Protein AF-A0ABD3VU20-F1 (afdb_monomer_lite)

Secondary structure (DSSP, 8-state):
----------------------------GGGS-----THHHHHH-EEEETTEEEETTT--SS-IIIIIHHHHTT--HHHHHHHHHHHHHHHHHHHHHHHHHHHHHHHHHHHHHHHHHHHHHH---TT-HHHHHHHHHHHHHHHHGGG----

Organism: Sinanodonta woodiana (NCBI:txid1069815)

Foldseek 3Di:
DDDDDDDDDDDDDDDDDDDDDDPPPPPPPVPDPPDDDPCCCQVQVWDDDPNDIARLPPRDPDCSVPPPCVPLVPQDDPSSVVVSVVSVVVVVVVVVVVVVVVLQVVLVVQLVVVLVVLCVVVVDDPVDVVNVVSSVVSNCVSNPCVPPPDD

Sequence (151 aa):
MCGSDSLSLSLDLVGSHCSRGKWQEERKIDSECRNFQEKWTNSYFFVQRDEKLLCLICKEKRHYETKHKIKYDGYVGLCREQKIGKLHEEVGGLTKLFNKRRKDHEAAVRASFQVAHILSKEAKPFSEGECVKKCILAVVEELCLEKKECN

Radius of gyration: 36.94 Å; chains: 1; bounding box: 68×90×104 Å

Structure (mmCIF, N/CA/C/O backbone):
data_AF-A0ABD3VU20-F1
#
_entry.id   AF-A0ABD3VU20-F1
#
loop_
_atom_site.group_PDB
_atom_site.id
_atom_site.type_symbol
_atom_site.label_atom_id
_atom_site.label_alt_id
_atom_site.label_comp_id
_atom_site.label_asym_id
_atom_site.label_entity_id
_atom_site.label_seq_id
_atom_site.pdbx_PDB_ins_code
_atom_site.Cartn_x
_atom_site.Cartn_y
_atom_site.Cartn_z
_atom_site.occupancy
_atom_site.B_iso_or_equiv
_atom_site.auth_seq_id
_atom_site.auth_comp_id
_atom_site.auth_asym_id
_atom_site.auth_atom_id
_atom_site.pdbx_PDB_model_num
ATOM 1 N N . MET A 1 1 ? 45.621 66.210 -64.864 1.00 33.34 1 MET A N 1
ATOM 2 C CA . MET A 1 1 ? 44.369 66.931 -65.182 1.00 33.34 1 MET A CA 1
ATOM 3 C C . MET A 1 1 ? 43.460 66.744 -63.971 1.00 33.34 1 MET A C 1
ATOM 5 O O . MET A 1 1 ? 43.285 65.602 -63.576 1.00 33.34 1 MET A O 1
ATOM 9 N N . CYS A 1 2 ? 43.308 67.788 -63.143 1.00 28.66 2 CYS A N 1
ATOM 10 C CA . CYS A 1 2 ? 42.027 68.477 -62.859 1.00 28.66 2 CYS A CA 1
ATOM 11 C C . CYS A 1 2 ? 40.874 67.487 -62.595 1.00 28.66 2 CYS A C 1
ATOM 13 O O . CYS A 1 2 ? 40.560 66.703 -63.476 1.00 28.66 2 CYS A O 1
ATOM 15 N N . GLY A 1 3 ? 40.227 67.421 -61.434 1.00 26.23 3 GLY A N 1
ATOM 16 C CA . GLY A 1 3 ? 39.855 68.495 -60.515 1.00 26.23 3 GLY A CA 1
ATOM 17 C C . GLY A 1 3 ? 38.324 68.640 -60.514 1.00 26.23 3 GLY A C 1
ATOM 18 O O . GLY A 1 3 ? 37.748 68.798 -61.583 1.00 26.23 3 GLY A O 1
ATOM 19 N N . SER A 1 4 ? 37.739 68.606 -59.308 1.00 32.47 4 SER A N 1
ATOM 20 C CA . SER A 1 4 ? 36.455 69.193 -58.860 1.00 32.47 4 SER A CA 1
ATOM 21 C C . SER A 1 4 ? 35.103 68.747 -59.454 1.00 32.47 4 SER A C 1
ATOM 23 O O . SER A 1 4 ? 34.785 69.020 -60.605 1.00 32.47 4 SER A O 1
ATOM 25 N N . ASP A 1 5 ? 34.294 68.167 -58.558 1.00 38.72 5 ASP A N 1
ATOM 26 C CA . ASP A 1 5 ? 32.908 68.503 -58.179 1.00 38.72 5 ASP A CA 1
ATOM 27 C C . ASP A 1 5 ? 31.845 68.855 -59.237 1.00 38.72 5 ASP A C 1
ATOM 29 O O . ASP A 1 5 ? 31.886 69.899 -59.885 1.00 38.72 5 ASP A O 1
ATOM 33 N N . SER A 1 6 ? 30.742 68.090 -59.223 1.00 36.62 6 SER A N 1
ATOM 34 C CA . SER A 1 6 ? 29.401 68.671 -59.377 1.00 36.62 6 SER A CA 1
ATOM 35 C C . SER A 1 6 ? 28.290 67.810 -58.757 1.00 36.62 6 SER A C 1
ATOM 37 O O . SER A 1 6 ? 27.998 66.703 -59.195 1.00 36.62 6 SER A O 1
ATOM 39 N N . LEU A 1 7 ? 27.726 68.3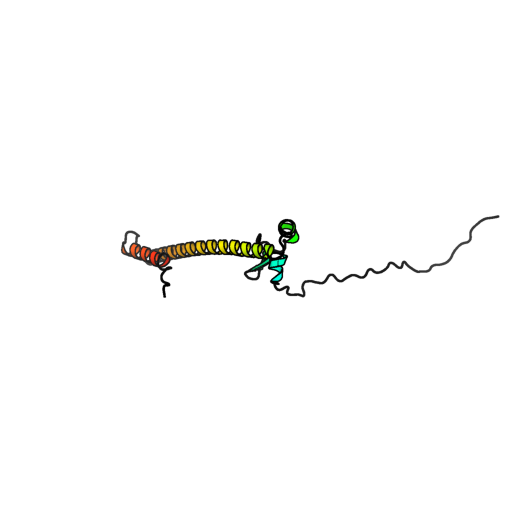61 -57.684 1.00 31.48 7 LEU A N 1
ATOM 40 C CA . LEU A 1 7 ? 26.337 68.352 -57.213 1.00 31.48 7 LEU A CA 1
ATOM 41 C C . LEU A 1 7 ? 25.272 67.444 -57.887 1.00 31.48 7 LEU A C 1
ATOM 43 O O . LEU A 1 7 ? 24.823 67.697 -58.999 1.00 31.48 7 LEU A O 1
ATOM 47 N N . SER A 1 8 ? 24.655 66.634 -57.014 1.00 33.88 8 SER A N 1
ATOM 48 C CA . SER A 1 8 ? 23.207 66.621 -56.698 1.00 33.88 8 SER A CA 1
ATOM 49 C C . SER A 1 8 ? 22.210 65.770 -57.512 1.00 33.88 8 SER A C 1
ATOM 51 O O . SER A 1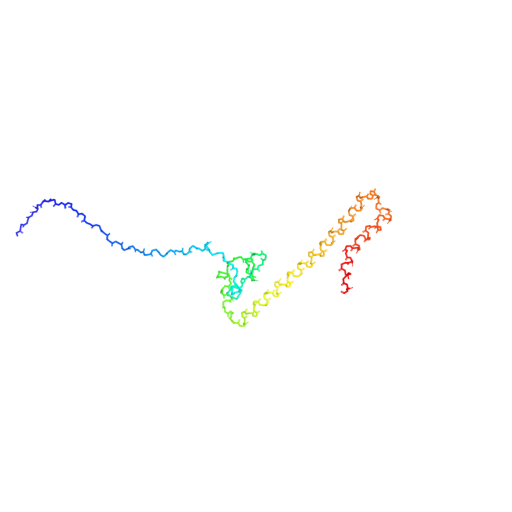 8 ? 22.303 65.664 -58.728 1.00 33.88 8 SER A O 1
ATOM 53 N N . LEU A 1 9 ? 21.192 65.296 -56.760 1.00 28.80 9 LEU A N 1
ATOM 54 C CA . LEU A 1 9 ? 19.927 64.630 -57.144 1.00 28.80 9 LEU A CA 1
ATOM 55 C C . LEU A 1 9 ? 20.079 63.161 -57.617 1.00 28.80 9 LEU A C 1
ATOM 57 O O . LEU A 1 9 ? 20.859 62.876 -58.508 1.00 28.80 9 LEU A O 1
ATOM 61 N N . SER A 1 10 ? 19.407 62.132 -57.086 1.00 33.91 10 SER A N 1
ATOM 62 C CA . SER A 1 10 ? 18.147 62.032 -56.341 1.00 33.91 10 SER A CA 1
ATOM 63 C C . SER A 1 10 ? 18.048 60.686 -55.603 1.00 33.91 10 SER A C 1
ATOM 65 O O . SER A 1 10 ? 18.727 59.719 -55.941 1.00 33.91 10 SER A O 1
ATOM 67 N N . LEU A 1 11 ? 17.153 60.665 -54.615 1.00 33.62 11 LEU A N 1
ATOM 68 C CA . LEU A 1 11 ? 16.440 59.520 -54.039 1.00 33.62 11 LEU A CA 1
ATOM 69 C C . LEU A 1 11 ? 16.137 58.406 -55.069 1.00 33.62 11 LEU A C 1
ATOM 71 O O . LEU A 1 11 ? 15.648 58.716 -56.149 1.00 33.62 11 LEU A O 1
ATOM 75 N N . ASP A 1 12 ? 16.377 57.133 -54.731 1.00 35.97 12 ASP A N 1
ATOM 76 C CA . ASP A 1 12 ? 15.286 56.179 -54.463 1.00 35.97 12 ASP A CA 1
ATOM 77 C C . ASP A 1 12 ? 15.766 54.744 -54.163 1.00 35.97 12 ASP A C 1
ATOM 79 O O . ASP A 1 12 ? 16.756 54.254 -54.699 1.00 35.97 12 ASP A O 1
ATOM 83 N N . LEU A 1 13 ? 15.017 54.137 -53.232 1.00 38.91 13 LEU A N 1
ATOM 84 C CA . LEU A 1 13 ? 14.754 52.724 -52.918 1.00 38.91 13 LEU A CA 1
ATOM 85 C C . LEU A 1 13 ? 15.580 51.662 -53.687 1.00 38.91 13 LEU A C 1
ATOM 87 O O . LEU A 1 13 ? 15.640 51.654 -54.906 1.00 38.91 13 LEU A O 1
ATOM 91 N N . VAL A 1 14 ? 16.131 50.629 -53.043 1.00 42.16 14 VAL A N 1
ATOM 92 C CA . VAL A 1 14 ? 15.363 49.456 -52.585 1.00 42.16 14 VAL A CA 1
ATOM 93 C C . VAL A 1 14 ? 16.184 48.666 -51.558 1.00 42.16 14 VAL A C 1
ATOM 95 O O . VAL A 1 14 ? 17.375 48.408 -51.730 1.00 42.16 14 VAL A O 1
ATOM 98 N N . GLY A 1 15 ? 15.508 48.290 -50.471 1.00 38.94 15 GLY A N 1
ATOM 99 C CA . GLY A 1 15 ? 16.066 47.618 -49.308 1.00 38.94 15 GLY A CA 1
ATOM 100 C C . GLY A 1 15 ? 16.425 46.139 -49.485 1.00 38.94 15 GLY A C 1
ATOM 101 O O . GLY A 1 15 ? 15.761 45.370 -50.173 1.00 38.94 15 GLY A O 1
ATOM 102 N N . SER A 1 16 ? 17.488 45.790 -48.761 1.00 40.59 16 SER A N 1
ATOM 103 C CA . SER A 1 16 ? 17.806 44.540 -48.062 1.00 40.59 16 SER A CA 1
ATOM 104 C C . SER A 1 16 ? 16.806 43.378 -48.195 1.00 40.59 16 SER A C 1
ATOM 106 O O . SER A 1 16 ? 15.732 43.377 -47.591 1.00 40.59 16 SER A O 1
ATOM 108 N N . HIS A 1 17 ? 17.215 42.327 -48.909 1.00 36.25 17 HIS A N 1
ATOM 109 C CA . HIS A 1 17 ? 16.545 41.030 -48.904 1.00 36.25 17 HIS A CA 1
ATOM 110 C C . HIS A 1 17 ? 17.255 40.112 -47.895 1.00 36.25 17 HIS A C 1
ATOM 112 O O . HIS A 1 17 ? 18.265 39.489 -48.212 1.00 36.25 17 HIS A O 1
ATOM 118 N N . CYS A 1 18 ? 16.748 40.043 -46.660 1.00 33.62 18 CYS A N 1
ATOM 119 C CA . CYS A 1 18 ? 17.166 39.033 -45.685 1.00 33.62 18 CYS A CA 1
ATOM 120 C C . CYS A 1 18 ? 16.123 37.905 -45.656 1.00 33.62 18 CYS A C 1
ATOM 122 O O . CYS A 1 18 ? 14.940 38.133 -45.395 1.00 33.62 18 CYS A O 1
ATOM 124 N N . SER A 1 19 ? 16.565 36.693 -45.987 1.00 45.16 19 SER A N 1
ATOM 125 C CA . SER A 1 19 ? 15.750 35.489 -46.147 1.00 45.16 19 SER A CA 1
ATOM 126 C C . SER A 1 19 ? 14.939 35.161 -44.889 1.00 45.16 19 SER A C 1
ATOM 128 O O . SER A 1 19 ? 15.494 34.912 -43.820 1.00 45.16 19 SER A O 1
ATOM 130 N N . ARG A 1 20 ? 13.607 35.114 -45.026 1.00 40.09 20 ARG A N 1
ATOM 131 C CA . ARG A 1 20 ? 12.682 34.654 -43.979 1.00 40.09 20 ARG A CA 1
ATOM 132 C C . ARG A 1 20 ? 12.918 33.167 -43.699 1.00 40.09 20 ARG A C 1
ATOM 134 O O . ARG A 1 20 ? 12.504 32.311 -44.479 1.00 40.09 20 ARG A O 1
ATOM 141 N N . GLY A 1 21 ? 13.576 32.873 -42.579 1.00 46.59 21 GLY A N 1
ATOM 142 C CA . GLY A 1 21 ? 13.645 31.531 -42.010 1.00 46.59 21 GLY A CA 1
ATOM 143 C C . GLY A 1 21 ? 12.240 30.966 -41.792 1.00 46.59 21 GLY A C 1
ATOM 144 O O . GLY A 1 21 ? 11.346 31.645 -41.288 1.00 46.59 21 GLY A O 1
ATOM 145 N N . LYS A 1 22 ? 12.041 29.722 -42.226 1.00 49.47 22 LYS A N 1
ATOM 146 C CA . LYS A 1 22 ? 10.801 28.965 -42.059 1.00 49.47 22 LYS A CA 1
ATOM 147 C C . LYS A 1 22 ? 10.646 28.643 -40.570 1.00 49.47 22 LYS A C 1
ATOM 149 O O . LYS A 1 22 ? 11.370 27.796 -40.053 1.00 49.47 22 LYS A O 1
ATOM 154 N N . TRP A 1 23 ? 9.736 29.330 -39.885 1.00 34.62 23 TRP A N 1
ATOM 155 C CA . TRP A 1 23 ? 9.329 28.976 -38.527 1.00 34.62 23 TRP A CA 1
ATOM 156 C C . TRP A 1 23 ? 8.672 27.593 -38.583 1.00 34.62 23 TRP A C 1
ATOM 158 O O . TRP A 1 23 ? 7.573 27.442 -39.112 1.00 34.62 23 TRP A O 1
ATOM 168 N N . GLN A 1 24 ? 9.386 26.565 -38.126 1.00 49.59 24 GLN A N 1
ATOM 169 C CA . GLN A 1 24 ? 8.774 25.276 -37.824 1.00 49.59 24 GLN A CA 1
ATOM 170 C C . GLN A 1 24 ? 7.924 25.511 -36.582 1.00 49.59 24 GLN A C 1
ATOM 172 O O . GLN A 1 24 ? 8.458 25.805 -35.515 1.00 49.59 24 GLN A O 1
ATOM 177 N N . GLU A 1 25 ? 6.609 25.466 -36.754 1.00 51.03 25 GLU A N 1
ATOM 178 C CA . GLU A 1 25 ? 5.651 25.546 -35.663 1.00 51.03 25 GLU A CA 1
ATOM 179 C C . GLU A 1 25 ? 5.996 24.449 -34.649 1.00 51.03 25 GLU A C 1
ATOM 181 O O . GLU A 1 25 ? 5.888 23.252 -34.937 1.00 51.03 25 GLU A O 1
ATOM 186 N N . GLU A 1 26 ? 6.498 24.849 -33.479 1.00 56.03 26 GLU A N 1
ATOM 187 C CA . GLU A 1 26 ? 6.674 23.925 -32.370 1.00 56.03 26 GLU A CA 1
ATOM 188 C C . GLU A 1 26 ? 5.308 23.304 -32.094 1.00 56.03 26 GLU A C 1
ATOM 190 O O . GLU A 1 26 ? 4.347 24.000 -31.761 1.00 56.03 26 GLU A O 1
ATOM 195 N N . ARG A 1 27 ? 5.205 21.989 -32.313 1.00 55.91 27 ARG A N 1
ATOM 196 C CA . ARG A 1 27 ? 3.946 21.261 -32.161 1.00 55.91 27 ARG A CA 1
ATOM 197 C C . ARG A 1 27 ? 3.392 21.533 -30.765 1.00 55.91 27 ARG A C 1
ATOM 199 O O . ARG A 1 27 ? 3.970 21.069 -29.782 1.00 55.91 27 ARG A O 1
ATOM 206 N N . LYS A 1 28 ? 2.269 22.250 -30.677 1.00 48.28 28 LYS A N 1
ATOM 207 C CA . LYS A 1 28 ? 1.519 22.403 -29.427 1.00 48.28 28 LYS A CA 1
ATOM 208 C C . LYS A 1 28 ? 1.068 21.023 -28.969 1.00 48.28 28 LYS A C 1
ATOM 210 O O . LYS A 1 28 ? 0.294 20.347 -29.637 1.00 48.28 28 LYS A O 1
ATOM 215 N N . ILE A 1 29 ? 1.619 20.600 -27.838 1.00 54.75 29 ILE A N 1
ATOM 216 C CA . ILE A 1 29 ? 1.443 19.273 -27.240 1.00 54.75 29 ILE A CA 1
ATOM 217 C C . ILE A 1 29 ? 0.046 19.112 -26.612 1.00 54.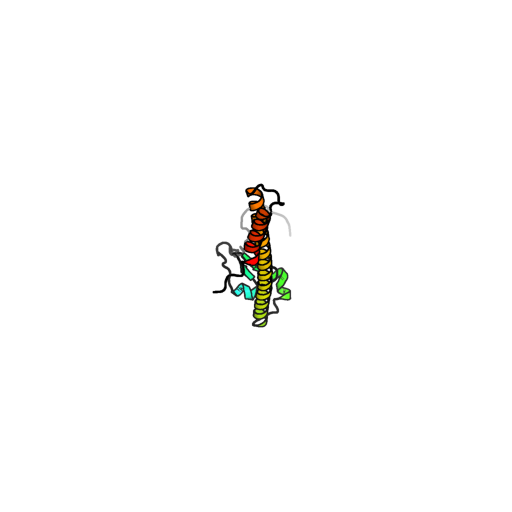75 29 ILE A C 1
ATOM 219 O O . ILE A 1 29 ? -0.384 17.995 -26.331 1.00 54.75 29 ILE A O 1
ATOM 223 N N . ASP A 1 30 ? -0.664 20.218 -26.414 1.00 52.28 30 ASP A N 1
ATOM 224 C CA . ASP A 1 30 ? -1.858 20.297 -25.572 1.00 52.28 30 ASP A CA 1
ATOM 225 C C . ASP A 1 30 ? -3.120 19.700 -26.223 1.00 52.28 30 ASP A C 1
ATOM 227 O O . ASP A 1 30 ? -4.120 19.501 -25.538 1.00 52.28 30 ASP A O 1
ATOM 231 N N . SER A 1 31 ? -3.086 19.392 -27.529 1.00 46.84 31 SER A N 1
ATOM 232 C CA . SER A 1 31 ? -4.216 18.811 -28.275 1.00 46.84 31 SER A CA 1
ATOM 233 C C . SER A 1 31 ? -4.275 17.281 -28.240 1.00 46.84 31 SER A C 1
ATOM 235 O O . SER A 1 31 ? -5.293 16.694 -28.603 1.00 46.84 31 SER A O 1
ATOM 237 N N . GLU A 1 32 ? -3.217 16.617 -27.774 1.00 47.66 32 GLU A N 1
ATOM 238 C CA . GLU A 1 32 ? -3.214 15.177 -27.551 1.00 47.66 32 GLU A CA 1
ATOM 239 C C . GLU A 1 32 ? -3.429 14.938 -26.057 1.00 47.66 32 GLU A C 1
ATOM 241 O O . GLU A 1 32 ? -2.526 15.153 -25.247 1.00 47.66 32 GLU A O 1
ATOM 246 N N . CYS A 1 33 ? -4.609 14.460 -25.657 1.00 53.72 33 CYS A N 1
ATOM 247 C CA . CYS A 1 33 ? -4.772 13.806 -24.362 1.00 53.72 33 CYS A CA 1
ATOM 248 C C . CYS A 1 33 ? -3.802 12.617 -24.319 1.00 53.72 33 CYS A C 1
ATOM 250 O O . CYS A 1 33 ? -4.126 11.522 -24.779 1.00 53.72 33 CYS A O 1
ATOM 252 N N . ARG A 1 34 ? -2.569 12.847 -23.850 1.00 64.88 34 ARG A N 1
ATOM 253 C CA . ARG A 1 34 ? -1.496 11.850 -23.827 1.00 64.88 34 ARG A CA 1
ATOM 254 C C . ARG A 1 34 ? -1.812 10.805 -22.772 1.00 64.88 34 ARG A C 1
ATOM 256 O O . ARG A 1 34 ? -1.295 10.847 -21.656 1.00 64.88 34 ARG A O 1
ATOM 263 N N . ASN A 1 35 ? -2.678 9.877 -23.153 1.00 77.94 35 ASN A N 1
ATOM 264 C CA . ASN A 1 35 ? -2.944 8.663 -22.414 1.00 77.94 35 ASN A CA 1
ATOM 265 C C . ASN A 1 35 ? -1.628 7.915 -22.213 1.00 77.94 35 ASN A C 1
ATOM 267 O O . ASN A 1 35 ? -0.732 7.942 -23.066 1.00 77.94 35 ASN A O 1
ATOM 271 N N . PHE A 1 36 ? -1.509 7.283 -21.051 1.00 82.25 36 PHE A N 1
ATOM 272 C CA . PHE A 1 36 ? -0.370 6.441 -20.742 1.00 82.25 36 PHE A CA 1
ATOM 273 C C . PHE A 1 36 ? -0.168 5.400 -21.843 1.00 82.25 36 PHE A C 1
ATOM 275 O O . PHE A 1 36 ? -1.122 4.766 -22.287 1.00 82.25 36 PHE A O 1
ATOM 282 N N . GLN A 1 37 ? 1.079 5.216 -22.268 1.00 85.12 37 GLN A N 1
ATOM 283 C CA . GLN A 1 37 ? 1.437 4.132 -23.173 1.00 85.12 37 GLN A CA 1
ATOM 284 C C . GLN A 1 37 ? 2.261 3.116 -22.400 1.00 85.12 37 GLN A C 1
ATOM 286 O O . GLN A 1 37 ? 3.295 3.464 -21.836 1.00 85.12 37 GLN A O 1
ATOM 291 N N . GLU A 1 38 ? 1.846 1.853 -22.429 1.00 86.38 38 GLU A N 1
ATOM 292 C CA . GLU A 1 38 ? 2.515 0.764 -21.710 1.00 86.38 38 GLU A CA 1
ATOM 293 C C . GLU A 1 38 ? 4.003 0.638 -22.075 1.00 86.38 38 GLU A C 1
ATOM 295 O O . GLU A 1 38 ? 4.848 0.367 -21.221 1.00 86.38 38 GLU A O 1
ATOM 300 N N . LYS A 1 39 ? 4.358 0.964 -23.325 1.00 89.69 39 LYS A N 1
ATOM 301 C CA . LYS A 1 39 ? 5.751 1.008 -23.790 1.00 89.69 39 LYS A CA 1
ATOM 302 C C . LYS A 1 39 ? 6.641 1.952 -22.971 1.00 89.69 39 LYS A C 1
ATOM 304 O O . LYS A 1 39 ? 7.848 1.740 -22.899 1.00 89.69 39 LYS A O 1
ATOM 309 N N . TRP A 1 40 ? 6.073 2.973 -22.324 1.00 91.75 40 TRP A N 1
ATOM 310 C CA . TRP A 1 40 ? 6.815 3.887 -21.452 1.00 91.75 40 TRP A CA 1
ATOM 311 C C . TRP A 1 40 ? 7.297 3.219 -20.167 1.00 91.75 40 TRP A C 1
ATOM 313 O O . TRP A 1 40 ? 8.314 3.653 -19.622 1.00 91.75 40 TRP A O 1
ATOM 323 N N . THR A 1 41 ? 6.636 2.155 -19.704 1.00 92.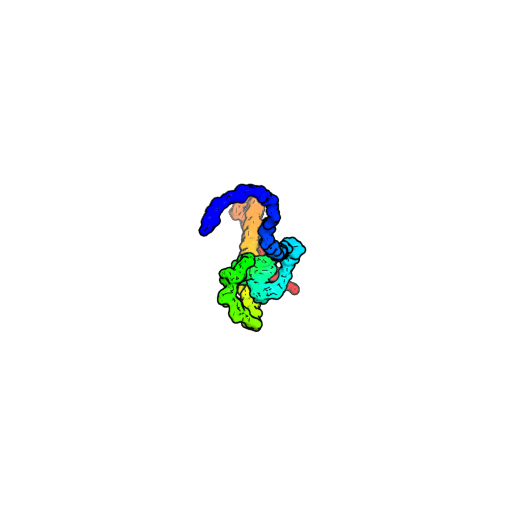75 41 THR A N 1
ATOM 324 C CA . THR A 1 41 ? 7.158 1.329 -18.610 1.00 92.75 41 THR A CA 1
ATOM 325 C C . THR A 1 41 ? 8.511 0.764 -19.002 1.00 92.75 41 THR A C 1
ATOM 327 O O . THR A 1 41 ? 9.472 0.884 -18.247 1.00 92.75 41 THR A O 1
ATOM 330 N N . ASN A 1 42 ? 8.612 0.221 -20.218 1.00 92.69 42 ASN A N 1
ATOM 331 C CA . ASN A 1 42 ? 9.869 -0.298 -20.725 1.00 92.69 42 ASN A CA 1
ATOM 332 C C . ASN A 1 42 ? 10.854 0.850 -20.982 1.00 92.69 42 ASN A C 1
ATOM 334 O O . ASN A 1 42 ? 11.897 0.906 -20.346 1.00 92.69 42 ASN A O 1
ATOM 338 N N . SER A 1 43 ? 10.523 1.850 -21.797 1.00 89.88 43 SER A N 1
ATOM 339 C CA . SER A 1 43 ? 11.486 2.897 -22.178 1.00 89.88 43 SER A CA 1
ATOM 340 C C . SER A 1 43 ? 11.961 3.786 -21.021 1.00 89.88 43 SER A C 1
ATOM 342 O O . SER A 1 43 ? 13.125 4.174 -20.999 1.00 89.88 43 SER A O 1
ATOM 344 N N . TYR A 1 44 ? 11.110 4.071 -20.036 1.00 92.88 44 TYR A N 1
ATOM 345 C CA . TYR A 1 44 ? 11.356 5.136 -19.056 1.00 92.88 44 TYR A CA 1
ATOM 346 C C . TYR A 1 44 ? 11.042 4.747 -17.607 1.00 92.88 44 TYR A C 1
ATOM 348 O O . TYR A 1 44 ? 11.126 5.597 -16.721 1.00 92.88 44 TYR A O 1
ATOM 356 N N . PHE A 1 45 ? 10.668 3.489 -17.347 1.00 93.56 45 PHE A N 1
ATOM 357 C CA . PHE A 1 45 ? 10.225 3.029 -16.027 1.00 93.56 45 PHE A CA 1
ATOM 358 C C . PHE A 1 45 ? 9.038 3.841 -15.477 1.00 93.56 45 PHE A C 1
ATOM 360 O O . PHE A 1 45 ? 8.926 4.026 -14.268 1.00 93.56 45 PHE A O 1
ATOM 367 N N . PHE A 1 46 ? 8.148 4.349 -16.337 1.00 92.44 46 PHE A N 1
ATOM 368 C CA . PHE A 1 46 ? 6.926 5.036 -15.902 1.00 92.44 46 PHE A CA 1
ATOM 369 C C . PHE A 1 46 ? 5.746 4.079 -15.819 1.00 92.44 46 PHE A C 1
ATOM 371 O O . PHE A 1 46 ? 5.538 3.278 -16.718 1.00 92.44 46 PHE A O 1
ATOM 378 N N . VAL A 1 47 ? 4.935 4.228 -14.775 1.00 91.31 47 VAL A N 1
ATOM 379 C CA . VAL A 1 47 ? 3.693 3.472 -14.583 1.00 91.31 47 VAL A CA 1
ATOM 380 C C . VAL A 1 47 ? 2.547 4.414 -14.237 1.00 91.31 47 VAL A C 1
ATOM 382 O O . VAL A 1 47 ? 2.761 5.463 -13.621 1.00 91.31 47 VAL A O 1
ATOM 385 N N . GLN A 1 48 ? 1.326 4.038 -14.606 1.00 89.75 48 GLN A N 1
ATOM 386 C CA . GLN A 1 48 ? 0.116 4.736 -14.180 1.00 89.75 48 GLN A CA 1
ATOM 387 C C . GLN A 1 48 ? -0.445 4.084 -12.906 1.00 89.75 48 GLN A C 1
ATOM 389 O O . GLN A 1 48 ? -0.672 2.877 -12.871 1.00 89.75 48 GLN A O 1
ATOM 394 N N . ARG A 1 49 ? -0.668 4.876 -11.854 1.00 83.12 49 ARG A N 1
ATOM 395 C CA . ARG A 1 49 ? -1.413 4.488 -10.644 1.00 83.12 49 ARG A CA 1
ATOM 396 C C . ARG A 1 49 ? -2.344 5.608 -10.226 1.00 83.12 49 ARG A C 1
ATOM 398 O O . ARG A 1 49 ? -1.893 6.748 -10.167 1.00 83.12 49 ARG A O 1
ATOM 405 N N . ASP A 1 50 ? -3.592 5.282 -9.898 1.00 81.56 50 ASP A N 1
ATOM 406 C CA . ASP A 1 50 ? -4.600 6.249 -9.436 1.00 81.56 50 ASP A CA 1
ATOM 407 C C . ASP A 1 50 ? -4.624 7.504 -10.327 1.00 81.56 50 ASP A C 1
ATOM 409 O O . ASP A 1 50 ? -4.471 8.631 -9.858 1.00 81.56 50 ASP A O 1
ATOM 413 N N . GLU A 1 51 ? -4.665 7.274 -11.646 1.00 82.62 51 GLU A N 1
ATOM 414 C CA . GLU A 1 51 ? -4.653 8.303 -12.701 1.00 82.62 51 GLU A CA 1
ATOM 415 C C . GLU A 1 51 ? -3.370 9.158 -12.785 1.00 82.62 51 GLU A C 1
ATOM 417 O O . GLU A 1 51 ? -3.251 10.049 -13.626 1.00 82.62 51 GLU A O 1
ATOM 422 N N . LYS A 1 52 ? -2.349 8.862 -11.974 1.00 84.88 52 LYS A N 1
ATOM 423 C CA . LYS A 1 52 ? -1.061 9.564 -11.950 1.00 84.88 52 LYS A CA 1
ATOM 424 C C . LYS A 1 52 ? 0.032 8.738 -12.617 1.00 84.88 52 LYS A C 1
ATOM 426 O O . LYS A 1 52 ? 0.209 7.558 -12.336 1.00 84.88 52 LYS A O 1
ATOM 431 N N . LEU A 1 53 ? 0.829 9.401 -13.452 1.00 87.06 53 LEU A N 1
ATOM 432 C CA . LEU A 1 53 ? 2.063 8.844 -14.007 1.00 87.06 53 LEU A CA 1
ATOM 433 C C . LEU A 1 53 ? 3.217 9.043 -13.032 1.00 87.06 53 LEU A C 1
ATOM 435 O O . LEU A 1 53 ? 3.566 10.184 -12.718 1.00 87.06 53 LEU A O 1
ATOM 439 N N . LEU A 1 54 ? 3.811 7.946 -12.572 1.00 90.38 54 LEU A N 1
ATOM 440 C CA . LEU A 1 54 ? 4.887 7.939 -11.586 1.00 90.38 54 LEU A CA 1
ATOM 441 C C . LEU A 1 54 ? 6.065 7.108 -12.086 1.00 90.38 54 LEU A C 1
ATOM 443 O O . LEU A 1 54 ? 5.888 6.073 -12.725 1.00 90.38 54 LEU A O 1
ATOM 447 N N . CYS A 1 55 ? 7.275 7.557 -11.772 1.00 92.69 55 CYS A N 1
ATOM 448 C CA . CYS A 1 55 ? 8.472 6.756 -11.978 1.00 92.69 55 CYS A CA 1
ATOM 449 C C . CYS A 1 55 ? 8.478 5.567 -11.014 1.00 92.69 55 CYS A C 1
ATOM 451 O O . CYS A 1 55 ? 8.312 5.732 -9.805 1.00 92.69 55 CYS A O 1
ATOM 453 N N . LEU A 1 56 ? 8.726 4.374 -11.535 1.00 91.94 56 LEU A N 1
ATOM 454 C CA . LEU A 1 56 ? 8.798 3.141 -10.765 1.00 91.94 56 LEU A CA 1
ATOM 455 C C . LEU A 1 56 ? 10.022 3.111 -9.828 1.00 91.94 56 LEU A C 1
ATOM 457 O O . LEU A 1 56 ? 10.000 2.408 -8.824 1.00 91.94 56 LEU A O 1
ATOM 461 N N . ILE A 1 57 ? 11.061 3.905 -10.119 1.00 92.75 57 ILE A N 1
ATOM 462 C CA . ILE A 1 57 ? 12.316 3.955 -9.351 1.00 92.75 57 ILE A CA 1
ATOM 463 C C . ILE A 1 57 ? 12.198 4.884 -8.131 1.00 92.75 57 ILE A C 1
ATOM 465 O O . ILE A 1 57 ? 12.551 4.480 -7.026 1.00 92.75 57 ILE A O 1
ATOM 469 N N . CYS A 1 58 ? 11.710 6.119 -8.302 1.00 90.56 58 CYS A N 1
ATOM 470 C CA . CYS A 1 58 ? 11.683 7.121 -7.220 1.00 90.56 58 CYS A CA 1
ATOM 471 C C . CYS A 1 58 ? 10.323 7.802 -6.986 1.00 90.56 58 CYS A C 1
ATOM 473 O O . CYS A 1 58 ? 10.221 8.671 -6.126 1.00 90.56 58 CYS A O 1
ATOM 475 N N . LYS A 1 59 ? 9.269 7.416 -7.716 1.00 87.94 59 LYS A N 1
ATOM 476 C CA . LYS A 1 59 ? 7.893 7.936 -7.574 1.00 87.94 59 LYS A CA 1
ATOM 477 C C . LYS A 1 59 ? 7.707 9.427 -7.892 1.00 87.94 59 LYS A C 1
ATOM 479 O O . LYS A 1 59 ? 6.641 9.972 -7.627 1.00 87.94 59 LYS A O 1
ATOM 484 N N . GLU A 1 60 ? 8.685 10.089 -8.501 1.00 88.50 60 GLU A N 1
ATOM 485 C CA . GLU A 1 60 ? 8.524 11.455 -9.015 1.00 88.50 60 GLU A CA 1
ATOM 486 C C . GLU A 1 60 ? 7.954 11.448 -10.453 1.00 88.50 60 GLU A C 1
ATOM 488 O O . GLU A 1 60 ? 7.922 10.418 -11.137 1.00 88.50 60 GLU A O 1
ATOM 493 N N . LYS A 1 61 ? 7.508 12.609 -10.946 1.00 86.81 61 LYS A N 1
ATOM 494 C CA . LYS A 1 61 ? 7.026 12.777 -12.330 1.00 86.81 61 LYS A CA 1
ATOM 495 C C . LYS A 1 61 ? 8.182 13.165 -13.264 1.00 86.81 61 LYS A C 1
ATOM 497 O O . LYS A 1 61 ? 9.083 13.876 -12.836 1.00 86.81 61 LYS A O 1
ATOM 502 N N . ARG A 1 62 ? 8.140 12.712 -14.526 1.00 79.75 62 ARG A N 1
ATOM 503 C CA . ARG A 1 62 ? 8.926 13.206 -15.687 1.00 79.75 62 ARG A CA 1
ATOM 504 C C . ARG A 1 62 ? 10.396 13.607 -15.406 1.00 79.75 62 ARG A C 1
ATOM 506 O O . ARG A 1 62 ? 10.756 14.763 -15.589 1.00 79.75 62 ARG A O 1
ATOM 513 N N . HIS A 1 63 ? 11.247 12.669 -14.983 1.00 92.38 63 HIS A N 1
ATOM 514 C CA . HIS A 1 63 ? 12.665 12.951 -14.671 1.00 92.38 63 HIS A CA 1
ATOM 515 C C . HIS A 1 63 ? 13.645 11.846 -15.107 1.00 92.38 63 HIS A C 1
ATOM 517 O O . HIS A 1 63 ? 14.804 11.866 -14.690 1.00 92.38 63 HIS A O 1
ATOM 523 N N . TYR A 1 64 ? 13.204 10.843 -15.880 1.00 92.19 64 TYR A N 1
ATOM 524 C CA . TYR A 1 64 ? 14.055 9.695 -16.218 1.00 92.19 64 TYR A CA 1
ATOM 525 C C . TYR A 1 64 ? 15.369 10.150 -16.868 1.00 92.19 64 TYR A C 1
ATOM 527 O O . TYR A 1 64 ? 16.445 9.764 -16.411 1.00 92.19 64 TYR A O 1
ATOM 535 N N . GLU A 1 65 ? 15.285 11.044 -17.854 1.00 91.75 65 GLU A N 1
ATOM 536 C CA . GLU A 1 65 ? 16.428 11.591 -18.589 1.00 91.75 65 GLU A CA 1
ATOM 537 C C . GLU A 1 65 ? 17.473 12.232 -17.673 1.00 91.75 65 GLU A C 1
ATOM 539 O O . GLU A 1 65 ? 18.667 12.068 -17.909 1.00 91.75 65 GLU A O 1
ATOM 544 N N . THR A 1 66 ? 17.037 12.936 -16.627 1.00 93.88 66 THR A N 1
ATOM 545 C CA . THR A 1 66 ? 17.920 13.735 -15.769 1.00 93.88 66 THR A CA 1
ATOM 546 C C . THR A 1 66 ? 18.461 12.958 -14.573 1.00 93.88 66 THR A C 1
ATOM 548 O O . THR A 1 66 ? 19.584 13.218 -14.150 1.00 93.88 66 THR A O 1
ATOM 551 N N . LYS A 1 67 ? 17.701 12.001 -14.021 1.00 93.94 67 LYS A N 1
ATOM 552 C CA . LYS A 1 67 ? 18.080 11.291 -12.782 1.00 93.94 67 LYS A CA 1
ATOM 553 C C . LYS A 1 67 ? 18.431 9.817 -12.964 1.00 93.94 67 LYS A C 1
ATOM 555 O O . LYS A 1 67 ? 19.097 9.241 -12.104 1.00 93.94 67 LYS A O 1
ATOM 560 N N . HIS A 1 68 ? 17.944 9.164 -14.017 1.00 94.94 68 HIS A N 1
ATOM 561 C CA . HIS A 1 68 ? 17.994 7.701 -14.119 1.00 94.94 68 HIS A CA 1
ATOM 562 C C . HIS A 1 68 ? 18.648 7.188 -15.389 1.00 94.94 68 HIS A C 1
ATOM 564 O O . HIS A 1 68 ? 19.235 6.110 -15.336 1.00 94.94 68 HIS A O 1
ATOM 570 N N . LYS A 1 69 ? 18.636 7.961 -16.478 1.00 94.25 69 LYS A N 1
ATOM 571 C CA . LYS A 1 69 ? 19.206 7.558 -17.763 1.00 94.25 69 LYS A CA 1
ATOM 572 C C . LYS A 1 69 ? 20.609 6.979 -17.606 1.00 94.25 69 LYS A C 1
ATOM 574 O O . LYS A 1 69 ? 20.796 5.803 -17.866 1.00 94.25 69 LYS A O 1
ATOM 579 N N . ILE A 1 70 ? 21.555 7.728 -17.040 1.00 95.06 70 ILE A N 1
ATOM 580 C CA . ILE A 1 70 ? 22.956 7.283 -16.888 1.00 95.06 70 ILE A CA 1
ATOM 581 C C . ILE A 1 70 ? 23.073 5.893 -16.233 1.00 95.06 70 ILE A C 1
ATOM 583 O O . ILE A 1 70 ? 23.902 5.084 -16.632 1.00 95.06 70 ILE A O 1
ATOM 587 N N . LYS A 1 71 ? 22.226 5.596 -15.242 1.00 94.75 71 LYS A N 1
ATOM 588 C CA . LYS A 1 71 ? 22.277 4.338 -14.487 1.00 94.75 71 LYS A CA 1
ATOM 589 C C . LYS A 1 71 ? 21.487 3.201 -15.139 1.00 94.75 71 LYS A C 1
ATOM 591 O O . LYS A 1 71 ? 21.821 2.038 -14.928 1.00 94.75 71 LYS A O 1
ATOM 596 N N . TYR A 1 72 ? 20.417 3.519 -15.863 1.00 93.44 72 TYR A N 1
ATOM 597 C CA . TYR A 1 72 ? 19.424 2.540 -16.307 1.00 93.44 72 TYR A CA 1
ATOM 598 C C . TYR A 1 72 ? 19.336 2.365 -17.829 1.00 93.44 72 TYR A C 1
ATOM 600 O O . TYR A 1 72 ? 18.677 1.431 -18.280 1.00 93.44 72 TYR A O 1
ATOM 608 N N . ASP A 1 73 ? 20.007 3.197 -18.626 1.00 92.81 73 ASP A N 1
ATOM 609 C CA . ASP A 1 73 ? 20.012 3.093 -20.094 1.00 92.81 73 ASP A CA 1
ATOM 610 C C . ASP A 1 73 ? 20.705 1.812 -20.583 1.00 92.81 73 ASP A C 1
ATOM 612 O O . ASP A 1 73 ? 20.302 1.232 -21.583 1.00 92.81 73 ASP A O 1
ATOM 616 N N . GLY A 1 74 ? 21.689 1.310 -19.826 1.00 92.00 74 GLY A N 1
ATOM 617 C CA . GLY A 1 74 ? 22.410 0.076 -20.158 1.00 92.00 74 GLY A CA 1
ATOM 618 C C . GLY A 1 74 ? 21.594 -1.214 -20.010 1.00 92.00 74 GLY A C 1
ATOM 619 O O . GLY A 1 74 ? 22.024 -2.263 -20.483 1.00 92.00 74 GLY A O 1
ATOM 620 N N . TYR A 1 75 ? 20.420 -1.173 -19.370 1.00 92.31 75 TYR A N 1
ATOM 621 C CA . TYR A 1 75 ? 19.529 -2.333 -19.322 1.00 92.31 75 TYR A CA 1
ATOM 622 C C . TYR A 1 75 ? 18.732 -2.404 -20.618 1.00 92.31 75 TYR A C 1
ATOM 624 O O . TYR A 1 75 ? 17.932 -1.510 -20.896 1.00 92.31 75 TYR A O 1
ATOM 632 N N . VAL A 1 76 ? 18.894 -3.496 -21.361 1.00 92.94 76 VAL A N 1
ATOM 633 C CA . VAL A 1 76 ? 18.201 -3.758 -22.628 1.00 92.94 76 VAL A CA 1
ATOM 634 C C . VAL A 1 76 ? 17.554 -5.143 -22.628 1.00 92.94 76 VAL A C 1
ATOM 636 O O . VAL A 1 76 ? 17.973 -6.030 -21.880 1.00 92.94 76 VAL A O 1
ATOM 639 N N . GLY A 1 77 ? 16.517 -5.316 -23.453 1.00 92.88 77 GLY A N 1
ATOM 640 C CA . GLY A 1 77 ? 15.806 -6.587 -23.625 1.00 92.88 77 GLY A CA 1
ATOM 641 C C . GLY A 1 77 ? 15.356 -7.216 -22.302 1.00 92.88 77 GLY A C 1
ATOM 642 O O . GLY A 1 77 ? 14.843 -6.531 -21.415 1.00 92.88 77 GLY A O 1
ATOM 643 N N . LEU A 1 78 ? 15.619 -8.516 -22.150 1.00 93.75 78 LEU A N 1
ATOM 644 C CA . LEU A 1 78 ? 15.207 -9.307 -20.986 1.00 93.75 78 LEU A CA 1
ATOM 645 C C . LEU A 1 78 ? 15.751 -8.768 -19.657 1.00 93.75 78 LEU A C 1
ATOM 647 O O . LEU A 1 78 ? 15.030 -8.748 -18.662 1.00 93.75 78 LEU A O 1
ATOM 651 N N . CYS A 1 79 ? 16.993 -8.273 -19.622 1.00 93.62 79 CYS A N 1
ATOM 652 C CA . CYS A 1 79 ? 17.572 -7.699 -18.402 1.00 93.62 79 CYS A CA 1
ATOM 653 C C . CYS A 1 79 ? 16.767 -6.490 -17.909 1.00 93.62 79 CYS A C 1
ATOM 655 O O . CYS A 1 79 ? 16.638 -6.256 -16.705 1.00 93.62 79 CYS A O 1
ATOM 657 N N . ARG A 1 80 ? 16.212 -5.712 -18.843 1.00 95.25 80 ARG A N 1
ATOM 658 C CA . ARG A 1 80 ? 15.376 -4.555 -18.532 1.00 95.25 80 ARG A CA 1
ATOM 659 C C . ARG A 1 80 ? 14.011 -4.977 -18.009 1.00 95.25 80 ARG A C 1
ATOM 661 O O . ARG A 1 80 ? 13.574 -4.458 -16.986 1.00 95.25 80 ARG A O 1
ATOM 668 N N . GLU A 1 81 ? 13.378 -5.945 -18.659 1.00 94.62 81 GLU A N 1
ATOM 669 C CA . GLU A 1 81 ? 12.087 -6.500 -18.238 1.00 94.62 81 GLU A CA 1
ATOM 670 C C . GLU A 1 81 ? 12.165 -7.126 -16.846 1.00 94.62 81 GLU A C 1
ATOM 672 O O . GLU A 1 81 ? 11.347 -6.815 -15.983 1.00 94.62 81 GLU A O 1
ATOM 677 N N . GLN A 1 82 ? 13.210 -7.910 -16.574 1.00 95.56 82 GLN A N 1
ATOM 678 C CA . GLN A 1 82 ? 13.471 -8.455 -15.242 1.00 95.56 82 GLN A CA 1
ATOM 679 C C . GLN A 1 82 ? 13.645 -7.348 -14.202 1.00 95.56 82 GLN A C 1
ATOM 681 O O . GLN A 1 82 ? 13.123 -7.446 -13.090 1.00 95.56 82 GLN A O 1
ATOM 686 N N . LYS A 1 83 ? 14.353 -6.265 -14.550 1.00 95.81 83 LYS A N 1
ATOM 687 C CA . LYS A 1 83 ? 14.535 -5.136 -13.635 1.00 95.81 83 LYS A CA 1
ATOM 688 C C . LYS A 1 83 ? 13.214 -4.428 -13.337 1.00 95.81 83 LYS A C 1
ATOM 690 O O . LYS A 1 83 ? 12.972 -4.074 -12.184 1.00 95.81 83 LYS A O 1
ATOM 695 N N . ILE A 1 84 ? 12.373 -4.242 -14.349 1.00 95.31 84 ILE A N 1
ATOM 696 C C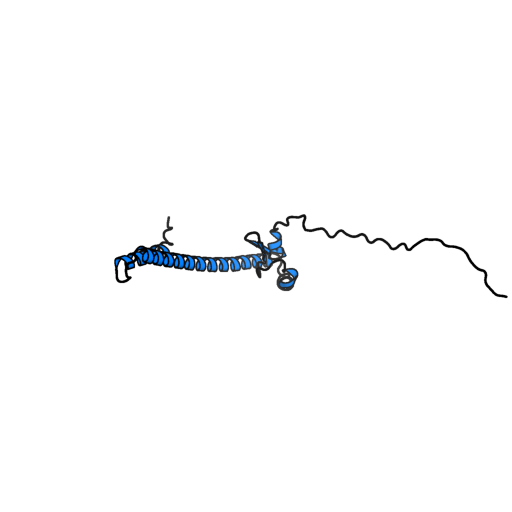A . ILE A 1 84 ? 11.024 -3.685 -14.205 1.00 95.31 84 ILE A CA 1
ATOM 697 C C . ILE A 1 84 ? 10.176 -4.588 -13.307 1.00 95.31 84 ILE A C 1
ATOM 699 O O . ILE A 1 84 ? 9.608 -4.097 -12.334 1.00 95.31 84 ILE A O 1
ATOM 703 N N . GLY A 1 85 ? 10.152 -5.898 -13.570 1.00 94.81 85 GLY A N 1
ATOM 704 C CA . GLY A 1 85 ? 9.427 -6.878 -12.759 1.00 94.81 85 GLY A CA 1
ATOM 705 C C . GLY A 1 85 ? 9.843 -6.831 -11.290 1.00 94.81 85 GLY A C 1
ATOM 706 O O . GLY A 1 85 ? 9.001 -6.655 -10.412 1.00 94.81 85 GLY A O 1
ATOM 707 N N . LYS A 1 86 ? 11.153 -6.836 -11.023 1.00 94.81 86 LYS A N 1
ATOM 708 C CA . LYS A 1 86 ? 11.689 -6.724 -9.662 1.00 94.81 86 LYS A CA 1
ATOM 709 C C . LYS A 1 86 ? 11.253 -5.433 -8.963 1.00 94.81 86 LYS A C 1
ATOM 711 O O . LYS A 1 86 ? 10.850 -5.467 -7.806 1.00 94.81 86 LYS A O 1
ATOM 716 N N . LEU A 1 87 ? 11.297 -4.292 -9.654 1.00 94.12 87 LEU A N 1
ATOM 717 C CA . LEU A 1 87 ? 10.835 -3.025 -9.081 1.00 94.12 87 LEU A CA 1
ATOM 718 C C . LEU A 1 87 ? 9.323 -3.047 -8.791 1.00 94.12 87 LEU A C 1
ATOM 720 O O . LEU A 1 87 ? 8.882 -2.521 -7.770 1.00 94.12 87 LEU A O 1
ATOM 724 N N . HIS A 1 88 ? 8.515 -3.677 -9.647 1.00 92.06 88 HIS A N 1
ATOM 725 C CA . HIS A 1 88 ? 7.088 -3.872 -9.384 1.00 92.06 88 HIS A CA 1
ATOM 726 C C . HIS A 1 88 ? 6.839 -4.713 -8.132 1.00 92.06 88 HIS A C 1
ATOM 728 O O . HIS A 1 88 ? 5.998 -4.340 -7.310 1.00 92.06 88 HIS A O 1
ATOM 734 N N . GLU A 1 89 ? 7.573 -5.810 -7.966 1.00 92.62 89 GLU A N 1
ATOM 735 C CA . GLU A 1 89 ? 7.493 -6.672 -6.787 1.00 92.62 89 GLU A CA 1
ATOM 736 C C . GLU A 1 89 ? 7.922 -5.938 -5.517 1.00 92.62 89 GLU A C 1
ATOM 738 O O . GLU A 1 89 ? 7.206 -5.987 -4.519 1.00 92.62 89 GLU A O 1
ATOM 743 N N . GLU A 1 90 ? 9.032 -5.197 -5.559 1.00 90.38 90 GLU A N 1
ATOM 744 C CA . GLU A 1 90 ? 9.523 -4.390 -4.438 1.00 90.38 90 GLU A CA 1
ATOM 745 C C . GLU A 1 90 ? 8.475 -3.355 -4.008 1.00 90.38 90 GLU A C 1
ATOM 747 O O . GLU A 1 90 ? 8.099 -3.282 -2.833 1.00 90.38 90 GLU A O 1
ATOM 752 N N . VAL A 1 91 ? 7.933 -2.584 -4.958 1.00 88.00 91 VAL A N 1
ATOM 753 C CA . VAL A 1 91 ? 6.894 -1.594 -4.649 1.00 88.00 91 VAL A CA 1
ATOM 754 C C . VAL A 1 91 ? 5.612 -2.283 -4.170 1.00 88.00 91 VAL A C 1
ATOM 756 O O . VAL A 1 91 ? 4.990 -1.814 -3.217 1.00 88.00 91 VAL A O 1
ATOM 759 N N . GLY A 1 92 ? 5.214 -3.397 -4.786 1.00 86.06 92 GLY A N 1
ATOM 760 C CA . GLY A 1 92 ? 4.048 -4.184 -4.386 1.00 86.06 92 GLY A CA 1
ATOM 761 C C . GLY A 1 92 ? 4.171 -4.748 -2.968 1.00 86.06 92 GLY A C 1
ATOM 762 O O . GLY A 1 92 ? 3.223 -4.653 -2.188 1.00 86.06 92 GLY A O 1
ATOM 763 N N . GLY A 1 93 ? 5.342 -5.271 -2.606 1.00 85.88 93 GLY A N 1
ATOM 764 C CA . GLY A 1 93 ? 5.659 -5.767 -1.270 1.00 85.88 93 GLY A CA 1
ATOM 765 C C . GLY A 1 93 ? 5.563 -4.664 -0.220 1.00 85.88 93 GLY A C 1
ATOM 766 O O . GLY A 1 93 ? 4.856 -4.823 0.775 1.00 85.88 93 GLY A O 1
ATOM 767 N N . LEU A 1 94 ? 6.175 -3.505 -0.482 1.00 83.31 94 LEU A N 1
ATOM 768 C CA . LEU A 1 94 ? 6.072 -2.341 0.401 1.00 83.31 94 LEU A CA 1
ATOM 769 C C . LEU A 1 94 ? 4.616 -1.896 0.581 1.00 83.31 94 LEU A C 1
ATOM 771 O O . LEU A 1 94 ? 4.163 -1.730 1.711 1.00 83.31 94 LEU A O 1
ATOM 775 N N . THR A 1 95 ? 3.851 -1.747 -0.506 1.00 86.19 95 THR A N 1
ATOM 776 C CA . THR A 1 95 ? 2.432 -1.361 -0.436 1.00 86.19 95 THR A CA 1
ATOM 777 C C . THR A 1 95 ? 1.611 -2.346 0.398 1.00 86.19 95 THR A C 1
ATOM 779 O O . THR A 1 95 ? 0.798 -1.912 1.214 1.00 86.19 95 THR A O 1
ATOM 782 N N . LYS A 1 96 ? 1.837 -3.658 0.257 1.00 89.19 96 LYS A N 1
ATOM 783 C CA . LYS A 1 96 ? 1.166 -4.679 1.079 1.00 89.19 96 LYS A CA 1
ATOM 784 C C . LYS A 1 96 ? 1.483 -4.509 2.566 1.00 89.19 96 LYS A C 1
ATOM 786 O O . LYS A 1 96 ? 0.562 -4.530 3.379 1.00 89.19 96 LYS A O 1
ATOM 791 N N . LEU A 1 97 ? 2.751 -4.289 2.921 1.00 88.69 97 LEU A N 1
ATOM 792 C CA . LEU A 1 97 ? 3.169 -4.066 4.310 1.00 88.69 97 LEU A CA 1
ATOM 793 C C . LEU A 1 97 ? 2.542 -2.798 4.908 1.00 88.69 97 LEU A C 1
ATOM 795 O O . LEU A 1 97 ? 2.032 -2.839 6.028 1.00 88.69 97 LEU A O 1
ATOM 799 N N . PHE A 1 98 ? 2.535 -1.689 4.161 1.00 89.31 98 PHE A N 1
ATOM 800 C CA . PHE A 1 98 ? 1.903 -0.442 4.601 1.00 89.31 98 PHE A CA 1
ATOM 801 C C . PHE A 1 98 ? 0.394 -0.598 4.789 1.00 89.31 98 PHE A C 1
ATOM 803 O O . PHE A 1 98 ? -0.139 -0.169 5.809 1.00 89.31 98 PHE A O 1
ATOM 810 N N . ASN A 1 99 ? -0.287 -1.250 3.846 1.00 90.25 99 ASN A N 1
ATOM 811 C CA . ASN A 1 99 ? -1.726 -1.481 3.938 1.00 90.25 99 ASN A CA 1
ATOM 812 C C . ASN A 1 99 ? -2.088 -2.400 5.104 1.00 90.25 99 ASN A C 1
ATOM 814 O O . ASN A 1 99 ? -3.072 -2.133 5.784 1.00 90.25 99 ASN A O 1
ATOM 818 N N . LYS A 1 100 ? -1.294 -3.445 5.363 1.00 90.06 100 LYS A N 1
ATOM 819 C CA . LYS A 1 100 ? -1.486 -4.307 6.534 1.00 90.0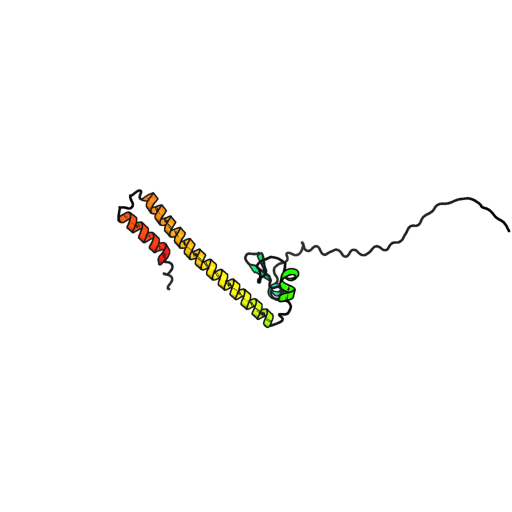6 100 LYS A CA 1
ATOM 820 C C . LYS A 1 100 ? -1.385 -3.500 7.827 1.00 90.06 100 LYS A C 1
ATOM 822 O O . LYS A 1 100 ? -2.339 -3.468 8.588 1.00 90.06 100 LYS A O 1
ATOM 827 N N . ARG A 1 101 ? -0.286 -2.757 8.012 1.00 88.94 101 ARG A N 1
ATOM 828 C CA . ARG A 1 101 ? -0.104 -1.893 9.190 1.00 88.94 101 ARG A CA 1
ATOM 829 C C . ARG A 1 101 ? -1.255 -0.896 9.350 1.00 88.94 101 ARG A C 1
ATOM 831 O O . ARG A 1 101 ? -1.701 -0.653 10.465 1.00 88.94 101 ARG A O 1
ATOM 838 N N . ARG A 1 102 ? -1.714 -0.297 8.246 1.00 91.94 102 ARG A N 1
ATOM 839 C CA . ARG A 1 102 ? -2.834 0.648 8.267 1.00 91.94 102 ARG A CA 1
ATOM 840 C C . ARG A 1 102 ? -4.116 -0.024 8.758 1.00 91.94 102 ARG A C 1
ATOM 842 O O . ARG A 1 102 ? -4.766 0.542 9.624 1.00 91.94 102 ARG A O 1
ATOM 849 N N . LYS A 1 103 ? -4.444 -1.217 8.252 1.00 89.94 103 LYS A N 1
ATOM 850 C CA . LYS A 1 103 ? -5.612 -1.990 8.700 1.00 89.94 103 LYS A CA 1
ATOM 851 C C . LYS A 1 103 ? -5.535 -2.329 10.189 1.00 89.94 103 LYS A C 1
ATOM 853 O O . LYS A 1 103 ? -6.492 -2.057 10.902 1.00 89.94 103 LYS A O 1
ATOM 858 N N . ASP A 1 104 ? -4.382 -2.810 10.658 1.00 88.12 104 ASP A N 1
ATOM 859 C CA . ASP A 1 104 ? -4.166 -3.127 12.077 1.00 88.12 104 ASP A CA 1
ATOM 860 C C . ASP A 1 104 ? -4.412 -1.886 12.964 1.00 88.12 104 ASP A C 1
ATOM 862 O O . ASP A 1 104 ? -5.059 -1.957 14.009 1.00 88.12 104 ASP A O 1
ATOM 866 N N . HIS A 1 105 ? -3.936 -0.717 12.524 1.00 92.94 105 HIS A N 1
ATOM 867 C CA . HIS A 1 105 ? -4.164 0.548 13.221 1.00 92.94 105 HIS A CA 1
ATOM 868 C C . HIS A 1 105 ? -5.629 1.005 13.160 1.00 92.94 105 HIS A C 1
ATOM 870 O O . HIS A 1 105 ? -6.179 1.439 14.167 1.00 92.94 105 HIS A O 1
ATOM 876 N N . GLU A 1 106 ? -6.277 0.921 11.997 1.00 93.50 106 GLU A N 1
ATOM 877 C CA . GLU A 1 106 ? -7.698 1.250 11.838 1.00 93.50 106 GLU A CA 1
ATOM 878 C C . GLU A 1 106 ? -8.575 0.390 12.759 1.00 93.50 106 GLU A C 1
ATOM 880 O O . GLU A 1 106 ? -9.452 0.934 13.427 1.00 93.50 106 GLU A O 1
ATOM 885 N N . ALA A 1 107 ? -8.303 -0.914 12.861 1.00 91.19 107 ALA A N 1
ATOM 886 C CA . ALA A 1 107 ? -8.999 -1.813 13.780 1.00 91.19 107 ALA A CA 1
ATOM 887 C C . ALA A 1 107 ? -8.807 -1.395 15.249 1.00 91.19 107 ALA A C 1
ATOM 889 O O . ALA A 1 107 ? -9.777 -1.285 15.998 1.00 91.19 107 ALA A O 1
ATOM 890 N N . ALA A 1 108 ? -7.578 -1.055 15.653 1.00 93.25 108 ALA A N 1
ATOM 891 C CA . ALA A 1 108 ? -7.299 -0.552 17.000 1.00 93.25 108 ALA A CA 1
ATOM 892 C C . ALA A 1 108 ? -8.032 0.766 17.316 1.00 93.25 108 ALA A C 1
ATOM 894 O O . ALA A 1 108 ? -8.555 0.943 18.422 1.00 93.25 108 ALA A O 1
ATOM 895 N N . VAL A 1 109 ? -8.105 1.684 16.347 1.00 95.69 109 VAL A N 1
ATOM 896 C CA . VAL A 1 109 ? -8.846 2.946 16.487 1.00 95.69 109 VAL A CA 1
ATOM 897 C C . VAL A 1 109 ? -10.344 2.685 16.633 1.00 95.69 109 VAL A C 1
ATOM 899 O O . VAL A 1 109 ? -10.959 3.254 17.534 1.00 95.69 109 VAL A O 1
ATOM 902 N N . ARG A 1 110 ? -10.931 1.805 15.810 1.00 94.94 110 ARG A N 1
ATOM 903 C CA . ARG A 1 110 ? -12.353 1.435 15.918 1.00 94.94 110 ARG A CA 1
ATOM 904 C C . ARG A 1 110 ? -12.678 0.804 17.268 1.00 94.94 110 ARG A C 1
ATOM 906 O O . ARG A 1 110 ? -13.620 1.243 17.922 1.00 94.94 110 ARG A O 1
ATOM 913 N N . ALA A 1 111 ? -11.861 -0.144 17.728 1.00 95.31 111 ALA A N 1
ATOM 914 C CA . ALA A 1 111 ? -12.024 -0.769 19.039 1.00 95.31 111 ALA A CA 1
ATOM 915 C C . ALA A 1 111 ? -11.995 0.271 20.173 1.00 95.31 111 ALA A C 1
ATOM 917 O O . ALA A 1 111 ? -12.867 0.284 21.042 1.00 95.31 111 ALA A O 1
ATOM 918 N N . SER A 1 112 ? -11.027 1.191 20.137 1.00 96.25 112 SER A N 1
ATOM 919 C CA . SER A 1 112 ? -10.896 2.253 21.144 1.00 96.25 112 SER A CA 1
ATOM 920 C C . SER A 1 112 ? -12.087 3.213 21.125 1.00 96.25 112 SER A C 1
ATOM 922 O O . SER A 1 112 ? -12.604 3.586 22.178 1.00 96.25 112 SER A O 1
ATOM 924 N N . PHE A 1 113 ? -12.553 3.583 19.930 1.00 96.38 113 PHE A N 1
ATOM 925 C CA . PHE A 1 113 ? -13.750 4.400 19.751 1.00 96.38 113 PHE A CA 1
ATOM 926 C C . PHE A 1 113 ? -14.989 3.714 20.335 1.00 96.38 113 PHE A C 1
ATOM 928 O O . PHE A 1 113 ? -15.759 4.345 21.056 1.00 96.38 113 PHE A O 1
ATOM 935 N N . GLN A 1 114 ? -15.152 2.413 20.092 1.00 94.62 114 GLN A N 1
ATOM 936 C CA . GLN A 1 114 ? -16.287 1.652 20.600 1.00 94.62 114 GLN A CA 1
ATOM 937 C C . GLN A 1 114 ? -16.286 1.569 22.130 1.00 94.62 114 GLN A C 1
ATOM 939 O O . GLN A 1 114 ? -17.330 1.743 22.758 1.00 94.62 114 GLN A O 1
ATOM 944 N N . VAL A 1 115 ? -15.116 1.382 22.748 1.00 94.62 115 VAL A N 1
ATOM 945 C CA . VAL A 1 115 ? -14.969 1.448 24.210 1.00 94.62 115 VAL A CA 1
ATOM 946 C C . VAL A 1 115 ? -15.368 2.825 24.732 1.00 94.62 115 VAL A C 1
ATOM 948 O O . VAL A 1 115 ? -16.184 2.913 25.647 1.00 94.62 115 VAL A O 1
ATOM 951 N N . ALA A 1 116 ? -14.849 3.902 24.137 1.00 94.81 116 ALA A N 1
ATOM 952 C CA . ALA A 1 116 ? -15.199 5.263 24.539 1.00 94.81 116 ALA A CA 1
ATOM 953 C C . ALA A 1 116 ? -16.711 5.516 24.432 1.00 94.81 116 ALA A C 1
ATOM 955 O O . ALA A 1 116 ? -17.316 6.059 25.353 1.00 94.81 116 ALA A O 1
ATOM 956 N N . HIS A 1 117 ? -17.338 5.050 23.351 1.00 94.62 117 HIS A N 1
ATOM 957 C CA . HIS A 1 117 ? -18.778 5.163 23.138 1.00 94.62 117 HIS A CA 1
ATOM 958 C C . HIS A 1 117 ? -19.599 4.417 24.197 1.00 94.62 117 HIS A C 1
ATOM 960 O O . HIS A 1 117 ? -20.587 4.958 24.693 1.00 94.62 117 HIS A O 1
ATOM 966 N N . ILE A 1 118 ? -19.191 3.203 24.582 1.00 92.69 118 ILE A N 1
ATOM 967 C CA . ILE A 1 118 ? -19.830 2.439 25.668 1.00 92.69 118 ILE A CA 1
ATOM 968 C C . ILE A 1 118 ? -19.707 3.197 26.991 1.00 92.69 118 ILE A C 1
ATOM 970 O O . ILE A 1 118 ? -20.710 3.380 27.680 1.00 92.69 118 ILE A O 1
ATOM 974 N N . LEU A 1 119 ? -18.508 3.685 27.319 1.00 91.19 119 LEU A N 1
ATOM 975 C CA . LEU A 1 119 ? -18.265 4.445 28.546 1.00 91.19 119 LEU A CA 1
ATOM 976 C C . LEU A 1 119 ? -19.121 5.717 28.604 1.00 91.19 119 LEU A C 1
ATOM 978 O O . LEU A 1 119 ? -19.731 6.002 29.634 1.00 91.19 119 LEU A O 1
ATOM 982 N N . SER A 1 120 ? -19.220 6.455 27.495 1.00 91.88 120 SER A N 1
ATOM 983 C CA . SER A 1 120 ? -20.063 7.650 27.404 1.00 91.88 120 SER A CA 1
ATOM 984 C C . SER A 1 120 ? -21.555 7.338 27.532 1.00 91.88 120 SER A C 1
ATOM 986 O O . SER A 1 120 ? -22.285 8.129 28.122 1.00 91.88 120 SER A O 1
ATOM 988 N N . LYS A 1 121 ? -22.022 6.204 26.994 1.00 91.50 121 LYS A N 1
ATOM 989 C CA . LYS A 1 121 ? -23.437 5.807 27.056 1.00 91.50 121 LYS A CA 1
ATOM 990 C C . LYS A 1 121 ? -23.868 5.280 28.418 1.00 91.50 121 LYS A C 1
ATOM 992 O O . LYS A 1 121 ? -24.968 5.589 28.859 1.00 91.50 121 LYS A O 1
ATOM 997 N N . GLU A 1 122 ? -23.050 4.441 29.043 1.00 85.94 122 GLU A N 1
ATOM 998 C CA . GLU A 1 122 ? -23.419 3.764 30.288 1.00 85.94 122 GLU A CA 1
ATOM 999 C C . GLU A 1 122 ? -23.363 4.720 31.488 1.00 85.94 122 GLU A C 1
ATOM 1001 O O . GLU A 1 122 ? -24.057 4.470 32.466 1.00 85.94 122 GLU A O 1
ATOM 1006 N N . ALA A 1 123 ? -22.565 5.801 31.425 1.00 81.56 123 ALA A N 1
ATOM 1007 C CA . ALA A 1 123 ? -22.376 6.791 32.500 1.00 81.56 123 ALA A CA 1
ATOM 1008 C C . ALA A 1 123 ? -22.101 6.172 33.892 1.00 81.56 123 ALA A C 1
ATOM 1010 O O . ALA A 1 123 ? -22.344 6.786 34.932 1.00 81.56 123 ALA A O 1
ATOM 1011 N N . LYS A 1 124 ? -21.583 4.941 33.904 1.00 81.06 124 LYS A N 1
ATOM 1012 C CA . LYS A 1 124 ? -21.288 4.130 35.085 1.00 81.06 124 LYS A CA 1
ATOM 1013 C C . LYS A 1 124 ? -19.794 4.187 35.407 1.00 81.06 124 LYS A C 1
ATOM 1015 O O . LYS A 1 124 ? -18.975 4.257 34.486 1.00 81.06 124 LYS A O 1
ATOM 1020 N N . PRO A 1 125 ? -19.406 4.128 36.692 1.00 77.06 125 PRO A N 1
ATOM 1021 C CA . PRO A 1 125 ? -18.002 4.066 37.069 1.00 77.06 125 PRO A CA 1
ATOM 1022 C C . PRO A 1 125 ? -17.370 2.756 36.581 1.00 77.06 125 PRO A C 1
ATOM 1024 O O . PRO A 1 125 ? -18.006 1.703 36.568 1.00 77.06 125 PRO A O 1
ATOM 1027 N N . PHE A 1 126 ? -16.082 2.799 36.234 1.00 70.06 126 PHE A N 1
ATOM 1028 C CA . PHE A 1 126 ? -15.331 1.631 35.750 1.00 70.06 126 PHE A CA 1
ATOM 1029 C C . PHE A 1 126 ? -15.247 0.477 36.774 1.00 70.06 126 PHE A C 1
ATOM 1031 O O . PHE A 1 126 ? -14.888 -0.641 36.425 1.00 70.06 126 PHE A O 1
ATOM 1038 N N . SER A 1 127 ? -15.607 0.720 38.039 1.00 77.00 127 SER A N 1
ATOM 1039 C CA . SER A 1 127 ? -15.738 -0.310 39.075 1.00 77.00 127 SER A CA 1
ATOM 1040 C C . SER A 1 127 ? -16.911 -1.272 38.845 1.00 77.00 127 SER A C 1
ATOM 1042 O O . SER A 1 127 ? -16.976 -2.313 39.497 1.00 77.00 127 SER A O 1
ATOM 1044 N N . GLU A 1 128 ? -17.842 -0.953 37.941 1.00 85.00 128 GLU A N 1
ATOM 1045 C CA . GLU A 1 128 ? -18.954 -1.835 37.601 1.00 85.00 128 GLU A CA 1
ATOM 1046 C C . GLU A 1 128 ? -18.535 -2.893 36.568 1.00 85.00 128 GLU A C 1
ATOM 1048 O O . GLU A 1 128 ? -18.278 -2.599 35.397 1.00 85.00 128 GLU A O 1
ATOM 1053 N N . GLY A 1 129 ? -18.505 -4.157 36.999 1.00 87.44 129 GLY A N 1
ATOM 1054 C CA . GLY A 1 129 ? -18.011 -5.272 36.186 1.00 87.44 129 GLY A CA 1
ATOM 1055 C C . GLY A 1 129 ? -18.760 -5.492 34.865 1.00 87.44 129 GLY A C 1
ATOM 1056 O O . GLY A 1 129 ? -18.151 -5.936 33.892 1.00 87.44 129 GLY A O 1
ATOM 1057 N N . GLU A 1 130 ? -20.050 -5.148 34.780 1.00 88.69 130 GLU A N 1
ATOM 1058 C CA . GLU A 1 130 ? -20.812 -5.246 33.525 1.00 88.69 130 GLU A CA 1
ATOM 1059 C C . GLU A 1 130 ? -20.316 -4.266 32.458 1.00 88.69 130 GLU A C 1
ATOM 1061 O O . GLU A 1 130 ? -20.213 -4.634 31.284 1.00 88.69 130 GLU A O 1
ATOM 1066 N N . CYS A 1 131 ? -19.968 -3.040 32.858 1.00 87.50 131 CYS A N 1
ATOM 1067 C CA . CYS A 1 131 ? -19.423 -2.026 31.959 1.00 87.50 131 CYS A CA 1
ATOM 1068 C C . CYS A 1 131 ? -18.069 -2.484 31.394 1.00 87.50 131 CYS A C 1
ATOM 1070 O O . CYS A 1 131 ? -17.854 -2.478 30.178 1.00 87.50 131 CYS A O 1
ATOM 1072 N N . VAL A 1 132 ? -17.193 -2.999 32.265 1.00 91.12 132 VAL A N 1
ATOM 1073 C CA . VAL A 1 132 ? -15.888 -3.555 31.875 1.00 91.12 132 VAL A CA 1
ATOM 1074 C C . VAL A 1 132 ? -16.057 -4.743 30.926 1.00 91.12 132 VAL A C 1
ATOM 1076 O O . VAL A 1 132 ? -15.398 -4.806 29.887 1.00 91.12 132 VAL A O 1
ATOM 1079 N N . LYS A 1 133 ? -16.986 -5.659 31.227 1.00 94.00 133 LYS A N 1
ATOM 1080 C CA . LYS A 1 133 ? -17.291 -6.815 30.374 1.00 94.00 133 LYS A CA 1
ATOM 1081 C C . LYS A 1 133 ? -17.725 -6.391 28.968 1.00 94.00 133 LYS A C 1
ATOM 1083 O O . LYS A 1 133 ? -17.212 -6.943 27.997 1.00 94.00 133 LYS A O 1
ATOM 1088 N N . LYS A 1 134 ? -18.628 -5.411 28.841 1.00 92.69 134 LYS A N 1
ATOM 1089 C CA . LYS A 1 134 ? -19.077 -4.878 27.540 1.00 92.69 134 LYS A CA 1
ATOM 1090 C C . LYS A 1 134 ? -17.919 -4.273 26.744 1.00 92.69 134 LYS A C 1
ATOM 1092 O O . LYS A 1 134 ? -17.795 -4.553 25.555 1.00 92.69 134 LYS A O 1
ATOM 1097 N N . CYS A 1 135 ? -17.050 -3.502 27.401 1.00 92.69 135 CYS A N 1
ATOM 1098 C CA . CYS A 1 135 ? -15.875 -2.910 26.760 1.00 92.69 135 CYS A CA 1
ATOM 1099 C C . CYS A 1 135 ? -14.920 -3.984 26.221 1.00 92.69 135 CYS A C 1
ATOM 1101 O O . CYS A 1 135 ? -14.507 -3.911 25.067 1.00 92.69 135 CYS A O 1
ATOM 1103 N N . ILE A 1 136 ? -14.604 -5.008 27.022 1.00 93.38 136 ILE A N 1
ATOM 1104 C CA . ILE A 1 136 ? -13.712 -6.100 26.600 1.00 93.38 136 ILE A CA 1
ATOM 1105 C C . ILE A 1 136 ? -14.315 -6.874 25.422 1.00 93.38 136 ILE A C 1
ATOM 1107 O O . ILE A 1 136 ? -13.609 -7.155 24.456 1.00 93.38 136 ILE A O 1
ATOM 1111 N N . LEU A 1 137 ? -15.613 -7.189 25.470 1.00 93.94 137 LEU A N 1
ATOM 1112 C CA . LEU A 1 137 ? -16.289 -7.892 24.377 1.00 93.94 137 LEU A CA 1
ATOM 1113 C C . LEU A 1 137 ? -16.251 -7.096 23.066 1.00 93.94 137 LEU A C 1
ATOM 1115 O O . LEU A 1 137 ? -15.947 -7.677 22.029 1.00 93.94 137 LEU A O 1
ATOM 1119 N N . ALA A 1 138 ? -16.476 -5.780 23.120 1.00 92.88 138 ALA A N 1
ATOM 1120 C CA . ALA A 1 138 ? -16.402 -4.911 21.946 1.00 92.88 138 ALA A CA 1
ATOM 1121 C C . ALA A 1 138 ? -14.994 -4.869 21.323 1.00 92.88 138 ALA A C 1
ATOM 1123 O O . ALA A 1 138 ? -14.846 -4.878 20.104 1.00 92.88 138 ALA A O 1
ATOM 1124 N N . VAL A 1 139 ? -13.946 -4.869 22.152 1.00 94.31 139 VAL A N 1
ATOM 1125 C CA . VAL A 1 139 ? -12.557 -4.928 21.666 1.00 94.31 139 VAL A CA 1
ATOM 1126 C C . VAL A 1 139 ? -12.259 -6.272 21.001 1.00 94.31 139 VAL A C 1
ATOM 1128 O O . VAL A 1 139 ? -11.623 -6.307 19.950 1.00 94.31 139 VAL A O 1
ATOM 1131 N N . VAL A 1 140 ? -12.712 -7.380 21.595 1.00 93.50 140 VAL A N 1
ATOM 1132 C CA . VAL A 1 140 ? -12.527 -8.725 21.026 1.00 93.50 140 VAL A CA 1
ATOM 1133 C C . VAL A 1 140 ? -13.262 -8.863 19.693 1.00 93.50 140 VAL A C 1
ATOM 1135 O O . VAL A 1 140 ? -12.724 -9.462 18.764 1.00 93.50 140 VAL A O 1
ATOM 1138 N N . GLU A 1 141 ? -14.462 -8.297 19.574 1.00 89.75 141 GLU A N 1
ATOM 1139 C CA . GLU A 1 141 ? -15.221 -8.280 18.324 1.00 89.75 141 GLU A CA 1
ATOM 1140 C C . GLU A 1 141 ? -14.442 -7.585 17.197 1.00 89.75 141 GLU A C 1
ATOM 1142 O O . GLU A 1 141 ? -14.250 -8.181 16.139 1.00 89.75 141 GLU A O 1
ATOM 1147 N N . GLU A 1 142 ? -13.892 -6.396 17.446 1.00 89.69 142 GLU A N 1
ATOM 1148 C CA . GLU A 1 142 ? -13.126 -5.647 16.438 1.00 89.69 142 GLU A CA 1
ATOM 1149 C C . GLU A 1 142 ? -11.749 -6.254 16.122 1.00 89.69 142 GLU A C 1
ATOM 1151 O O . GLU A 1 142 ? -11.335 -6.264 14.966 1.00 89.69 142 GLU A O 1
ATOM 1156 N N . LEU A 1 143 ? -11.015 -6.759 17.122 1.00 88.50 143 LEU A N 1
ATOM 1157 C CA . LEU A 1 143 ? -9.620 -7.189 16.937 1.00 88.50 143 LEU A CA 1
ATOM 1158 C C . LEU A 1 143 ? -9.450 -8.684 16.647 1.00 88.50 143 LEU A C 1
ATOM 1160 O O . LEU A 1 143 ? -8.425 -9.090 16.097 1.00 88.50 143 LEU A O 1
ATOM 1164 N N . CYS A 1 144 ? -10.391 -9.533 17.063 1.00 82.50 144 CYS A N 1
ATOM 1165 C CA . CYS A 1 144 ? -10.233 -10.987 16.981 1.00 82.50 144 CYS A CA 1
ATOM 1166 C C . CYS A 1 144 ? -11.141 -11.647 15.939 1.00 82.50 144 CYS A C 1
ATOM 1168 O O . CYS A 1 144 ? -10.817 -12.748 15.486 1.00 82.50 144 CYS A O 1
ATOM 1170 N N . LEU A 1 145 ? -12.248 -11.016 15.531 1.00 69.06 145 LEU A N 1
ATOM 1171 C CA . LEU A 1 145 ? -13.186 -11.619 14.576 1.00 69.06 145 LEU A CA 1
ATOM 1172 C C . LEU A 1 145 ? -12.858 -11.349 13.102 1.00 69.06 145 LEU A C 1
ATOM 1174 O O . LEU A 1 145 ? -13.473 -11.976 12.242 1.00 69.06 145 LEU A O 1
ATOM 1178 N N . GLU A 1 146 ? -11.801 -10.587 12.792 1.00 56.78 146 GLU A N 1
ATOM 1179 C CA . GLU A 1 146 ? -11.251 -10.445 11.426 1.00 56.78 146 GLU A CA 1
ATOM 1180 C C . GLU A 1 146 ? -10.768 -11.780 10.795 1.00 56.78 146 GLU A C 1
ATOM 1182 O O . GLU A 1 146 ? -10.292 -11.800 9.662 1.00 56.78 146 GLU A O 1
ATOM 1187 N N . LYS A 1 147 ? -10.885 -12.919 11.499 1.00 54.38 147 LYS A N 1
ATOM 1188 C CA . LYS A 1 147 ? -10.511 -14.264 11.022 1.00 54.38 147 LYS A CA 1
ATOM 1189 C C . LYS A 1 147 ? -11.680 -15.214 10.735 1.00 54.38 147 LYS A C 1
ATOM 1191 O O . LYS A 1 147 ? -11.429 -16.377 10.427 1.00 54.38 147 LYS A O 1
ATOM 1196 N N . LYS A 1 148 ? -12.941 -14.773 10.805 1.00 47.81 148 LYS A N 1
ATOM 1197 C CA . LYS A 1 148 ? -14.090 -15.595 10.373 1.00 47.81 148 LYS A CA 1
ATOM 1198 C C . LYS A 1 148 ? -14.457 -15.354 8.905 1.00 47.81 148 LYS A C 1
ATOM 1200 O O . LYS A 1 148 ? -15.596 -15.041 8.598 1.00 47.81 148 LYS A O 1
ATOM 1205 N N . GLU A 1 149 ? -13.508 -15.573 8.001 1.00 45.31 149 GLU A N 1
ATOM 1206 C CA . GLU A 1 149 ? -13.833 -15.958 6.623 1.00 45.31 149 GLU A CA 1
ATOM 1207 C C . GLU A 1 149 ? -13.118 -17.272 6.324 1.00 45.31 149 GLU A C 1
ATOM 1209 O O . GLU A 1 149 ? -12.012 -17.324 5.792 1.00 45.31 149 GLU A O 1
ATOM 1214 N N . CYS A 1 150 ? -13.748 -18.355 6.766 1.00 37.41 150 CYS A N 1
ATOM 1215 C CA . CYS A 1 150 ? -13.520 -19.676 6.215 1.00 37.41 150 CYS A CA 1
ATOM 1216 C C . CYS A 1 150 ? -14.891 -20.190 5.785 1.00 37.41 150 CYS A C 1
ATOM 1218 O O . CYS A 1 150 ? -15.682 -20.633 6.620 1.00 37.41 150 CYS A O 1
ATOM 1220 N N . ASN A 1 151 ? -15.181 -20.020 4.498 1.00 34.47 151 ASN A N 1
ATOM 1221 C CA . ASN A 1 151 ? -16.059 -20.896 3.740 1.00 34.47 151 ASN A CA 1
ATOM 1222 C C . ASN A 1 151 ? -15.544 -20.944 2.302 1.00 34.47 151 ASN A C 1
ATOM 1224 O O . ASN A 1 151 ? -15.372 -19.847 1.724 1.00 34.47 151 ASN A O 1
#

pLDDT: mean 77.48, std 22.03, range [26.23, 96.38]